Protein AF-A0A5Z9BH97-F1 (afdb_monomer_lite)

Foldseek 3Di:
DVVVVCCVVPPKDKDWDDDPVQQKIWIDIPVGDIDIDGPPPDPD

Structure (mmCIF, N/CA/C/O backbone):
data_AF-A0A5Z9BH97-F1
#
_entry.id   AF-A0A5Z9BH97-F1
#
loop_
_atom_site.group_PDB
_atom_site.id
_atom_site.type_symbol
_atom_site.label_atom_id
_atom_site.label_alt_id
_atom_site.label_comp_id
_atom_site.label_asym_id
_atom_site.label_entity_id
_atom_site.label_seq_id
_atom_site.pdbx_PDB_ins_code
_atom_site.Cartn_x
_atom_site.Cartn_y
_atom_site.Cartn_z
_atom_site.occupancy
_atom_site.B_iso_or_equiv
_atom_site.auth_seq_id
_atom_site.auth_comp_id
_atom_site.auth_asym_id
_atom_site.auth_atom_id
_atom_site.pdbx_PDB_model_num
ATOM 1 N N . TYR A 1 1 ? 17.011 17.282 -14.934 1.00 78.12 1 TYR A N 1
ATOM 2 C CA . TYR A 1 1 ? 15.681 16.640 -15.030 1.00 78.12 1 TYR A CA 1
ATOM 3 C C . TYR A 1 1 ? 15.694 15.175 -15.464 1.00 78.1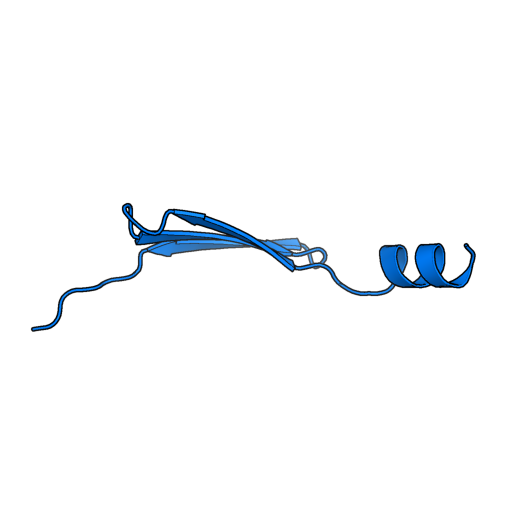2 1 TYR A C 1
ATOM 5 O O . TYR A 1 1 ? 14.807 14.460 -15.021 1.00 78.12 1 TYR A O 1
ATOM 13 N N . GLN A 1 2 ? 16.657 14.694 -16.268 1.00 91.31 2 GLN A N 1
ATOM 14 C CA . GLN A 1 2 ? 16.662 13.287 -16.721 1.00 91.31 2 GLN A CA 1
ATOM 15 C C . GLN A 1 2 ? 16.700 12.277 -15.566 1.00 91.31 2 GLN A C 1
ATOM 17 O O . GLN A 1 2 ? 15.907 11.344 -15.541 1.00 91.31 2 GLN A O 1
ATOM 22 N N . PHE A 1 3 ? 17.540 12.528 -14.558 1.00 91.75 3 PHE A N 1
AT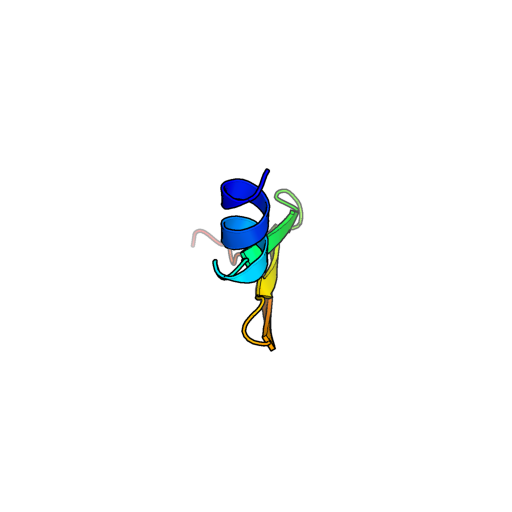OM 23 C CA . PHE A 1 3 ? 17.605 11.693 -13.357 1.00 91.75 3 PHE A CA 1
ATOM 24 C C . PHE A 1 3 ? 16.280 11.650 -12.581 1.00 91.75 3 PHE A C 1
ATOM 26 O O . PHE A 1 3 ? 15.801 10.574 -12.250 1.00 91.75 3 PHE A O 1
ATOM 33 N N . LEU A 1 4 ? 15.644 12.805 -12.345 1.00 92.06 4 LEU A N 1
ATOM 34 C CA . LEU A 1 4 ? 14.357 12.869 -11.642 1.00 92.06 4 LEU A CA 1
ATOM 35 C C . LEU A 1 4 ? 13.256 12.124 -12.412 1.00 92.06 4 LEU A C 1
ATOM 37 O O . LEU A 1 4 ? 12.489 11.371 -11.824 1.00 92.06 4 LEU A O 1
ATOM 41 N N . LYS A 1 5 ? 13.212 12.290 -13.739 1.00 91.62 5 LYS A N 1
ATOM 42 C CA . LYS A 1 5 ? 12.272 11.572 -14.606 1.00 91.62 5 LYS A CA 1
ATOM 43 C C . LYS A 1 5 ? 12.516 10.061 -14.571 1.00 91.62 5 LYS A C 1
ATOM 45 O O . LYS A 1 5 ? 11.559 9.300 -14.510 1.00 91.62 5 LYS A O 1
ATOM 50 N N . MET A 1 6 ? 13.773 9.626 -14.597 1.00 93.19 6 MET A N 1
ATOM 51 C CA . MET A 1 6 ? 14.139 8.216 -14.448 1.00 93.19 6 MET A CA 1
ATOM 52 C C . MET A 1 6 ? 13.696 7.676 -13.083 1.00 93.19 6 MET A C 1
ATOM 54 O O . MET A 1 6 ? 13.066 6.629 -13.029 1.00 93.19 6 MET A O 1
ATOM 58 N N . ALA A 1 7 ? 13.980 8.398 -11.998 1.00 90.50 7 ALA A N 1
ATOM 59 C CA . ALA A 1 7 ? 13.622 7.992 -10.643 1.00 90.50 7 ALA A CA 1
ATOM 60 C C . ALA A 1 7 ? 12.102 7.832 -10.475 1.00 90.50 7 ALA A C 1
ATOM 62 O O . ALA A 1 7 ? 11.654 6.802 -9.992 1.00 90.50 7 ALA A O 1
ATOM 63 N N . ILE A 1 8 ? 11.307 8.800 -10.942 1.00 87.88 8 ILE A N 1
ATOM 64 C CA . ILE A 1 8 ? 9.838 8.743 -10.848 1.00 87.88 8 ILE A CA 1
ATOM 65 C C . ILE A 1 8 ? 9.261 7.556 -11.629 1.00 87.88 8 ILE A C 1
ATOM 67 O O . ILE A 1 8 ? 8.330 6.921 -11.152 1.00 87.88 8 ILE A O 1
ATOM 71 N N . ASN A 1 9 ? 9.794 7.262 -12.819 1.00 87.50 9 ASN A N 1
ATOM 72 C CA . ASN A 1 9 ? 9.238 6.212 -13.67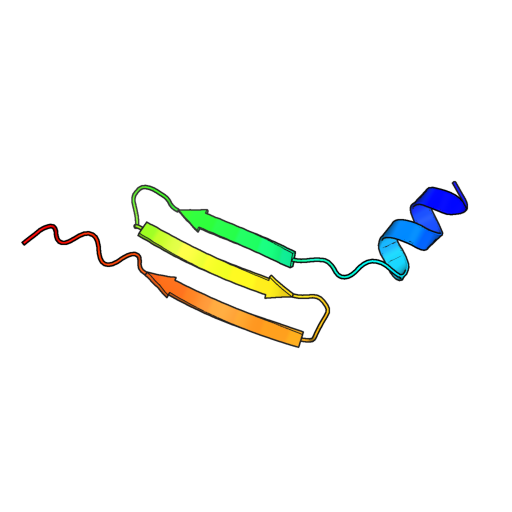7 1.00 87.50 9 ASN A CA 1
ATOM 73 C C . ASN A 1 9 ? 9.730 4.801 -13.327 1.00 87.50 9 ASN A C 1
ATOM 75 O O . ASN A 1 9 ? 9.029 3.840 -13.620 1.00 87.50 9 ASN A O 1
ATOM 79 N N . ASN A 1 10 ? 10.931 4.666 -12.756 1.00 91.19 10 ASN A N 1
ATOM 80 C CA . ASN A 1 10 ? 11.569 3.359 -12.566 1.00 91.19 10 ASN A CA 1
ATOM 81 C C . ASN A 1 10 ? 11.635 2.900 -11.105 1.00 91.19 10 ASN A C 1
ATOM 83 O O . ASN A 1 10 ? 11.907 1.727 -10.867 1.00 91.19 10 ASN A O 1
ATOM 87 N N . ILE A 1 11 ? 11.445 3.793 -10.128 1.00 93.06 11 ILE A N 1
ATOM 88 C CA . ILE A 1 11 ? 11.441 3.420 -8.709 1.00 93.06 11 ILE A CA 1
ATOM 89 C C . ILE A 1 11 ? 9.994 3.132 -8.293 1.00 93.06 11 ILE A C 1
ATOM 91 O O . ILE A 1 11 ? 9.153 4.025 -8.432 1.00 93.06 11 ILE A O 1
ATOM 95 N N . PRO A 1 12 ? 9.698 1.931 -7.766 1.00 93.38 12 PRO A N 1
ATOM 96 C CA . PRO A 1 12 ? 8.376 1.621 -7.243 1.00 93.38 12 PRO A CA 1
ATOM 97 C C . PRO A 1 12 ? 7.944 2.597 -6.143 1.00 93.38 12 PRO A C 1
ATOM 99 O O . PRO A 1 12 ? 8.740 2.995 -5.290 1.00 93.38 12 PRO A O 1
ATOM 102 N N . GLN A 1 13 ? 6.678 3.003 -6.184 1.00 93.75 13 GLN A N 1
ATOM 103 C CA . GLN A 1 13 ? 6.094 3.989 -5.279 1.00 93.75 13 GLN A CA 1
ATOM 104 C C . GLN A 1 13 ? 5.056 3.326 -4.377 1.00 93.75 13 GLN A C 1
ATOM 106 O O . GLN A 1 13 ? 4.146 2.647 -4.858 1.00 93.75 13 GLN A O 1
ATOM 111 N N . HIS A 1 14 ? 5.144 3.603 -3.076 1.00 95.12 14 HIS A N 1
ATOM 112 C CA . HIS A 1 14 ? 4.173 3.160 -2.078 1.00 95.12 14 HIS A CA 1
ATOM 113 C C . HIS A 1 14 ? 3.559 4.380 -1.396 1.00 95.12 14 HIS A C 1
ATOM 115 O O . HIS A 1 14 ? 4.235 5.093 -0.651 1.00 95.12 14 HIS A O 1
ATOM 121 N N . HIS A 1 15 ? 2.275 4.622 -1.643 1.00 95.69 15 HIS A N 1
ATOM 122 C CA . HIS A 1 15 ? 1.539 5.708 -1.007 1.00 95.69 15 HIS A CA 1
ATOM 123 C C . HIS A 1 15 ? 0.717 5.163 0.154 1.00 95.69 15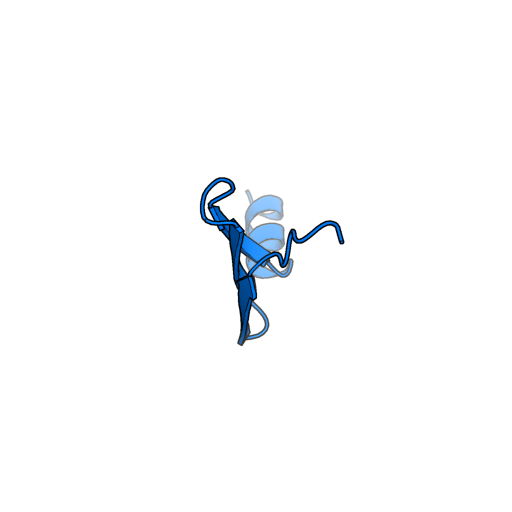 HIS A C 1
ATOM 125 O O . HIS A 1 15 ? -0.101 4.261 -0.028 1.00 95.69 15 HIS A O 1
ATOM 131 N N . TYR A 1 16 ? 0.925 5.739 1.335 1.00 96.38 16 TYR A N 1
ATOM 132 C CA . TYR A 1 16 ? 0.199 5.394 2.551 1.00 96.38 16 TYR A CA 1
ATOM 133 C C . TYR A 1 16 ? -0.706 6.553 2.945 1.00 96.38 16 TYR A C 1
ATOM 135 O O . TYR A 1 16 ? -0.236 7.675 3.142 1.00 96.38 16 TYR A O 1
ATOM 143 N N . PHE A 1 17 ? -1.993 6.272 3.115 1.00 96.75 17 PHE A N 1
ATOM 144 C CA . PHE A 1 17 ? -2.943 7.202 3.712 1.00 96.75 17 PHE A CA 1
ATOM 145 C C . PHE A 1 17 ? -3.428 6.594 5.015 1.00 96.75 17 PHE A C 1
ATOM 147 O O . PHE A 1 17 ? -3.841 5.439 5.052 1.00 96.75 17 PHE A O 1
ATOM 154 N N . PHE A 1 18 ? -3.375 7.355 6.098 1.00 95.94 18 PHE A N 1
ATOM 155 C CA . PHE A 1 18 ? -3.774 6.843 7.398 1.00 95.94 18 PHE A CA 1
ATOM 156 C C . PHE A 1 18 ? -4.435 7.925 8.231 1.00 95.94 18 PHE A C 1
ATOM 158 O O . PHE A 1 18 ? -4.138 9.114 8.109 1.00 95.94 18 PHE A O 1
ATOM 165 N N . ASN A 1 19 ? -5.317 7.490 9.123 1.00 95.19 19 ASN A N 1
ATOM 166 C CA . ASN A 1 19 ? -5.869 8.334 10.166 1.00 95.19 19 ASN A CA 1
ATOM 167 C C . ASN A 1 19 ? -5.453 7.765 11.519 1.00 95.19 19 ASN A C 1
ATOM 169 O O . ASN A 1 19 ? -5.842 6.657 11.890 1.00 95.19 19 ASN A O 1
ATOM 173 N N . ARG A 1 20 ? -4.671 8.544 12.269 1.00 90.06 20 ARG A N 1
ATOM 174 C CA . ARG A 1 20 ? -4.137 8.122 13.566 1.00 90.06 20 ARG A CA 1
ATOM 175 C C . ARG A 1 20 ? -5.221 7.981 14.637 1.00 90.06 20 ARG A C 1
ATOM 177 O O . ARG A 1 20 ? -5.157 7.045 15.425 1.00 90.06 20 ARG A O 1
ATOM 184 N N . GLU A 1 21 ? -6.211 8.873 14.657 1.00 92.50 21 GLU A N 1
ATOM 185 C CA . GLU A 1 21 ? -7.316 8.840 15.629 1.00 92.50 21 GLU A CA 1
ATOM 186 C C . GLU A 1 21 ? -8.257 7.666 15.367 1.00 92.50 21 GLU A C 1
ATOM 188 O O . GLU A 1 21 ? -8.643 6.943 16.283 1.00 92.50 21 GLU A O 1
ATOM 193 N N . LYS A 1 22 ? -8.601 7.453 14.095 1.00 93.00 22 LYS A N 1
ATOM 194 C CA . LYS A 1 22 ? -9.459 6.355 13.638 1.00 93.00 22 LYS A CA 1
ATOM 195 C C . LYS A 1 22 ? -8.699 5.041 13.452 1.00 93.00 22 LYS A C 1
ATOM 197 O O . LYS A 1 22 ? -9.322 4.039 13.121 1.00 93.00 22 LYS A O 1
ATOM 202 N N . LYS A 1 23 ? -7.380 5.052 13.673 1.00 93.69 23 LYS A N 1
ATOM 203 C CA . LYS A 1 23 ? -6.490 3.887 13.661 1.00 93.69 23 LYS A CA 1
ATOM 204 C C . LYS A 1 23 ? -6.638 3.022 12.404 1.00 93.69 23 LYS A C 1
ATOM 206 O O . LYS A 1 23 ? -6.604 1.802 12.503 1.00 93.69 23 LYS A O 1
ATOM 211 N N . TRP A 1 24 ? -6.781 3.634 11.231 1.00 95.12 24 TRP A N 1
ATOM 212 C CA . TRP A 1 24 ? -6.810 2.912 9.956 1.00 95.12 24 TRP A CA 1
ATOM 213 C C . TRP A 1 24 ? -5.704 3.390 9.021 1.00 95.12 24 TRP A C 1
ATOM 215 O O . TRP A 1 24 ? -5.240 4.529 9.126 1.00 95.12 24 TRP A O 1
ATOM 225 N N . CYS A 1 25 ? -5.299 2.513 8.108 1.00 96.81 25 CYS A N 1
ATOM 226 C CA . CYS A 1 25 ? -4.330 2.779 7.053 1.00 96.81 25 CYS A CA 1
ATOM 227 C C . CYS A 1 25 ? -4.780 2.097 5.753 1.00 96.81 25 CYS A C 1
ATOM 229 O O . CYS A 1 25 ? -5.291 0.979 5.793 1.00 96.81 25 CYS A O 1
ATOM 231 N N . ILE A 1 26 ? -4.582 2.761 4.618 1.00 97.62 26 ILE A N 1
ATOM 232 C CA . ILE A 1 26 ? -4.659 2.181 3.275 1.00 97.62 26 ILE A CA 1
ATOM 233 C C . ILE A 1 26 ? -3.319 2.398 2.573 1.00 97.62 26 ILE A C 1
ATOM 235 O O . ILE A 1 26 ? -2.748 3.493 2.628 1.00 97.62 26 ILE A O 1
ATOM 239 N N . VAL A 1 27 ? -2.828 1.359 1.907 1.00 97.06 27 VAL A N 1
ATOM 240 C CA . VAL A 1 27 ? -1.645 1.419 1.047 1.00 97.06 27 VAL A CA 1
ATOM 241 C C . VAL A 1 27 ? -2.049 1.180 -0.399 1.00 97.06 27 VAL A C 1
ATOM 243 O O . VAL A 1 27 ? -2.880 0.323 -0.693 1.00 97.06 27 VAL A O 1
ATOM 246 N N . ILE A 1 28 ? -1.449 1.954 -1.299 1.00 97.19 28 ILE A N 1
ATOM 247 C CA . ILE A 1 28 ? -1.555 1.773 -2.744 1.00 97.19 28 ILE A CA 1
ATOM 248 C C . ILE A 1 28 ? -0.136 1.719 -3.295 1.00 97.19 28 ILE A C 1
ATOM 250 O O . ILE A 1 28 ? 0.650 2.655 -3.105 1.00 97.19 28 ILE A O 1
ATOM 254 N N . SER A 1 29 ? 0.190 0.621 -3.966 1.00 95.44 29 SER A N 1
ATOM 255 C CA . SER A 1 29 ? 1.508 0.381 -4.537 1.00 95.44 29 SER A CA 1
ATOM 256 C C . SER A 1 29 ? 1.476 0.418 -6.065 1.00 95.44 29 SER A C 1
ATOM 258 O O . SER A 1 29 ? 0.494 0.027 -6.701 1.00 95.44 29 SER A O 1
ATOM 260 N N . SER A 1 30 ? 2.567 0.884 -6.673 1.00 93.56 30 SER A N 1
ATOM 261 C CA . SER A 1 30 ? 2.747 0.868 -8.133 1.00 93.56 30 SER A CA 1
ATOM 262 C C . SER A 1 30 ? 2.752 -0.541 -8.744 1.00 93.56 30 SER A C 1
ATOM 264 O O . SER A 1 30 ? 2.523 -0.698 -9.937 1.00 93.56 30 SER A O 1
ATOM 266 N N . GLU A 1 31 ? 2.976 -1.565 -7.924 1.00 92.75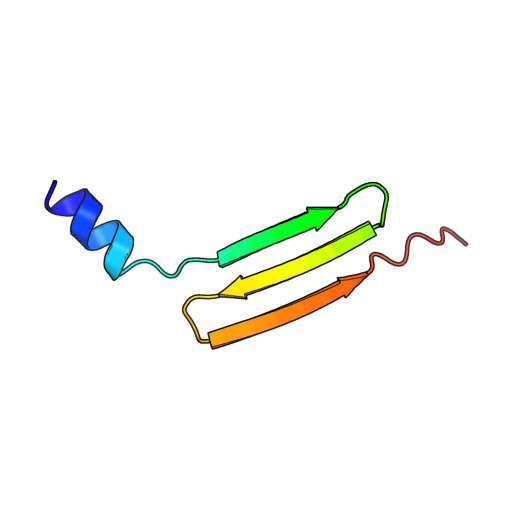 31 GLU A N 1
ATOM 267 C CA . GLU A 1 31 ? 2.954 -2.990 -8.264 1.00 92.75 31 GLU A CA 1
ATOM 268 C C . GLU A 1 31 ? 1.530 -3.569 -8.337 1.00 92.75 31 GLU A C 1
ATOM 270 O O . GLU A 1 31 ? 1.362 -4.767 -8.552 1.00 92.75 31 GLU A O 1
ATOM 275 N N . GLY A 1 32 ? 0.498 -2.735 -8.164 1.00 92.50 32 GLY A N 1
ATOM 276 C CA . GLY A 1 32 ? -0.903 -3.154 -8.218 1.00 92.50 32 GLY A CA 1
ATOM 277 C C . GLY A 1 32 ? -1.421 -3.751 -6.909 1.00 92.50 32 GLY A C 1
ATOM 278 O O . GLY A 1 32 ? -2.477 -4.381 -6.910 1.00 92.50 32 GLY A O 1
ATOM 279 N N . TYR A 1 33 ? -0.707 -3.554 -5.797 1.00 94.75 33 TYR A N 1
ATOM 280 C CA . TYR A 1 33 ? -1.158 -3.969 -4.473 1.00 94.75 33 TYR A CA 1
ATOM 281 C C . TYR A 1 33 ? -1.958 -2.851 -3.799 1.00 94.75 33 TYR A C 1
ATOM 283 O O . TYR A 1 33 ? -1.504 -1.706 -3.707 1.00 94.75 33 TYR A O 1
ATOM 291 N N . ILE A 1 34 ? -3.151 -3.194 -3.315 1.00 97.00 34 ILE A N 1
ATOM 292 C CA . ILE A 1 34 ? -3.990 -2.324 -2.490 1.00 97.00 34 ILE A CA 1
ATOM 293 C C . ILE A 1 34 ? -4.375 -3.113 -1.249 1.00 97.00 34 ILE A C 1
ATOM 295 O O . ILE A 1 34 ? -4.873 -4.232 -1.363 1.00 97.00 34 ILE A O 1
ATOM 299 N N . ASP A 1 35 ? -4.168 -2.517 -0.080 1.00 96.81 35 ASP A N 1
ATOM 300 C CA . ASP A 1 35 ? -4.499 -3.149 1.193 1.00 96.81 35 ASP A CA 1
ATOM 301 C C . ASP A 1 35 ? -4.987 -2.117 2.205 1.00 96.81 35 ASP A C 1
ATOM 303 O O . ASP A 1 35 ? -4.574 -0.953 2.188 1.00 96.81 35 ASP A O 1
ATOM 307 N N . PHE A 1 36 ? -5.901 -2.548 3.066 1.00 96.31 36 PHE A N 1
ATOM 308 C CA . PHE A 1 36 ? -6.567 -1.724 4.059 1.00 96.31 36 PHE A CA 1
ATOM 309 C C . PHE A 1 36 ? -6.599 -2.448 5.400 1.00 96.31 36 PHE A C 1
ATOM 311 O O . PHE A 1 36 ? -7.055 -3.585 5.503 1.00 96.31 36 PHE A O 1
ATOM 318 N N . GLY A 1 37 ? -6.169 -1.752 6.449 1.00 94.69 37 GLY A N 1
ATOM 319 C CA . GLY A 1 37 ? -6.077 -2.323 7.783 1.00 94.69 37 GLY A CA 1
ATOM 320 C C . GLY A 1 37 ? -6.472 -1.352 8.882 1.00 94.69 37 GLY A C 1
ATOM 321 O O . GLY A 1 37 ? -6.365 -0.129 8.751 1.00 94.69 37 GLY A O 1
ATOM 322 N N . PHE A 1 38 ? -6.877 -1.931 10.008 1.00 95.00 38 PHE A N 1
ATOM 323 C CA . PHE A 1 38 ? -7.046 -1.232 11.274 1.00 95.00 38 PHE A CA 1
ATOM 324 C C . PHE A 1 38 ? -5.928 -1.630 12.237 1.00 95.00 38 PHE A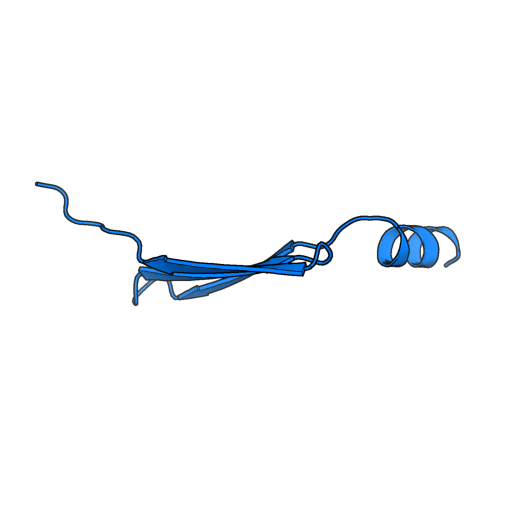 C 1
ATOM 326 O O . PHE A 1 38 ? -5.522 -2.790 12.298 1.00 95.00 38 PHE A O 1
ATOM 333 N N . SER A 1 39 ? -5.450 -0.682 13.037 1.00 89.75 39 SER A N 1
ATOM 334 C CA . SER A 1 39 ? -4.609 -0.993 14.186 1.00 89.75 39 SER A CA 1
ATOM 335 C C . SER A 1 39 ? -5.498 -1.446 15.339 1.00 89.75 39 SER A C 1
ATOM 337 O O . SER A 1 39 ? -6.250 -0.653 15.914 1.00 89.75 39 SER A O 1
ATOM 339 N N . VAL A 1 40 ? -5.386 -2.726 15.694 1.00 80.19 40 VAL A N 1
ATOM 340 C CA . VAL A 1 40 ? -6.016 -3.303 16.884 1.00 80.19 40 VAL A CA 1
ATOM 341 C C . VAL A 1 40 ? -5.194 -2.879 18.098 1.00 80.19 40 VAL A C 1
ATOM 343 O O . VAL A 1 40 ? -4.318 -3.585 18.583 1.00 80.19 40 VAL A O 1
ATOM 346 N N . SER A 1 41 ? -5.395 -1.644 18.542 1.00 69.00 41 SER A N 1
ATOM 347 C CA . SER A 1 41 ? -4.843 -1.174 19.809 1.00 69.00 41 SER A CA 1
ATOM 348 C C . SER A 1 41 ? -5.837 -1.504 20.917 1.00 69.00 41 SER A C 1
ATOM 350 O O . SER A 1 41 ? -6.448 -0.592 21.470 1.00 69.00 41 SER A O 1
ATOM 352 N N . ASP A 1 42 ? -5.929 -2.781 21.262 1.00 61.22 42 ASP A N 1
ATOM 353 C CA . ASP A 1 42 ? -6.359 -3.192 22.591 1.00 61.22 42 ASP A CA 1
ATOM 354 C C . ASP A 1 42 ? -5.127 -3.757 23.291 1.00 61.22 42 ASP A C 1
ATOM 356 O O . ASP A 1 42 ? -4.682 -4.874 23.036 1.00 61.22 42 ASP A O 1
ATOM 360 N N . LYS A 1 43 ? -4.519 -2.924 24.143 1.00 52.72 43 LYS A N 1
ATOM 361 C CA . LYS A 1 43 ? -3.706 -3.459 25.230 1.00 52.72 43 LYS A CA 1
ATOM 362 C C . LYS A 1 43 ? -4.693 -4.195 26.137 1.00 52.72 43 LYS A C 1
ATOM 364 O O . LYS A 1 43 ? -5.453 -3.530 26.838 1.00 52.72 43 LYS A O 1
ATOM 369 N N . ILE A 1 44 ? -4.723 -5.522 26.040 1.00 51.62 44 ILE A N 1
ATOM 370 C CA . ILE A 1 44 ? -5.179 -6.368 27.149 1.00 51.62 44 ILE A CA 1
ATOM 371 C C . ILE A 1 44 ? -4.171 -6.193 28.286 1.00 51.62 44 ILE A C 1
ATOM 373 O O . ILE A 1 44 ? -2.954 -6.175 27.980 1.00 51.62 44 ILE A O 1
#

pLDDT: mean 89.93, std 10.84, range [51.62, 97.62]

Secondary structure (DSSP, 8-state):
-HHHHHHHHHS--EEEEEETTTTEEEEEETTS-EEEEE------

Sequence (44 aa):
YQFLKMAINNIPQHHYFFNREKKWCIVISSEGYIDFGFSVSDKI

Radius of gyration: 15.34 Å; chains: 1; bounding box: 27×23×44 Å

Organism: NCBI:txid192955